Protein AF-A0A5C3KUF8-F1 (afdb_monomer_lite)

Secondary structure (DSSP, 8-state):
-EETTEE----TT--GGG---HHHHHHHHHHHHHHHHHHHHHHHHHHHHHHHHHHHTT-TTSHHHHHHHHHHTTSHHHHHHTTTS----------PPPP-

Organism: Coprinopsis marcescibilis (NCBI:txid230819)

Radius of gyration: 26.17 Å; chains: 1; bounding box: 56×36×67 Å

Structure (mmCIF, N/CA/C/O backbone):
data_AF-A0A5C3KUF8-F1
#
_entry.id   AF-A0A5C3KUF8-F1
#
loop_
_atom_site.group_PDB
_atom_site.id
_atom_site.type_symbol
_atom_site.label_atom_id
_atom_site.label_alt_id
_atom_site.label_comp_id
_atom_site.label_asym_id
_atom_site.label_entity_id
_atom_site.label_seq_id
_atom_site.pdbx_PDB_ins_code
_atom_site.Cartn_x
_atom_site.Cartn_y
_atom_site.Cartn_z
_atom_site.occupancy
_atom_site.B_iso_or_equiv
_atom_site.auth_seq_id
_atom_site.auth_comp_id
_atom_site.auth_asym_id
_atom_site.auth_atom_id
_atom_site.pdbx_PDB_model_num
ATOM 1 N N . MET A 1 1 ? 2.279 -27.130 -39.517 1.00 62.34 1 MET A N 1
ATOM 2 C CA . MET A 1 1 ? 1.356 -26.746 -38.419 1.00 62.34 1 MET A CA 1
ATOM 3 C C . MET A 1 1 ? 0.517 -25.567 -38.901 1.00 62.34 1 MET A C 1
ATOM 5 O O . MET A 1 1 ? 1.082 -24.693 -39.546 1.00 62.34 1 MET A O 1
ATOM 9 N N . TYR A 1 2 ? -0.800 -25.559 -38.671 1.00 51.25 2 TYR A N 1
ATOM 10 C CA . TYR A 1 2 ? -1.697 -24.480 -39.119 1.00 51.25 2 TYR A CA 1
ATOM 11 C C . TYR A 1 2 ? -2.036 -23.587 -37.920 1.00 51.25 2 TYR A C 1
ATOM 13 O O . TYR A 1 2 ? -2.699 -24.040 -36.990 1.00 51.25 2 TYR A O 1
ATOM 21 N N . LEU A 1 3 ? -1.529 -22.354 -37.906 1.00 65.06 3 LEU A N 1
ATOM 22 C CA . LEU A 1 3 ? -1.844 -21.343 -36.890 1.00 65.06 3 LEU A CA 1
ATOM 23 C C . LEU A 1 3 ? -2.402 -20.109 -37.598 1.00 65.06 3 LEU A C 1
ATOM 25 O O . LEU A 1 3 ? -1.886 -19.714 -38.639 1.00 65.06 3 LEU A O 1
ATOM 29 N N . SER A 1 4 ? -3.444 -19.497 -37.035 1.00 70.00 4 SER A N 1
ATOM 30 C CA . SER A 1 4 ? -3.977 -18.200 -37.486 1.00 70.00 4 SER A CA 1
ATOM 31 C C . SER A 1 4 ? -4.250 -18.094 -38.997 1.00 70.00 4 SER A C 1
ATOM 33 O O . SER A 1 4 ? -3.993 -17.060 -39.605 1.00 70.00 4 SER A O 1
ATOM 35 N N . GLY A 1 5 ? -4.752 -19.163 -39.622 1.00 74.69 5 GLY A N 1
ATOM 36 C CA . GLY A 1 5 ? -5.125 -19.151 -41.042 1.00 74.69 5 GLY A CA 1
ATOM 37 C C . GLY A 1 5 ? -3.964 -19.327 -42.031 1.00 74.69 5 GLY A C 1
ATOM 38 O O . GLY A 1 5 ? -4.192 -19.273 -43.238 1.00 74.69 5 GLY A O 1
ATOM 39 N N . VAL A 1 6 ? -2.736 -19.564 -41.554 1.00 66.94 6 VAL A N 1
ATOM 40 C CA . VAL A 1 6 ? -1.546 -19.721 -42.402 1.00 66.94 6 VAL A CA 1
ATOM 41 C C . VAL A 1 6 ? -0.878 -21.078 -42.165 1.00 66.94 6 VAL A C 1
ATOM 43 O O . VAL A 1 6 ? -0.720 -21.550 -41.034 1.00 66.94 6 VAL A O 1
ATOM 46 N N . SER A 1 7 ? -0.479 -21.720 -43.263 1.00 65.81 7 SER A N 1
ATOM 47 C CA . SER A 1 7 ? 0.237 -22.996 -43.266 1.00 65.81 7 SER A CA 1
ATOM 48 C C . SER A 1 7 ? 1.727 -22.767 -43.025 1.00 65.81 7 SER A C 1
ATOM 50 O O . SER A 1 7 ? 2.446 -22.346 -43.928 1.00 65.81 7 SER A O 1
ATOM 52 N N . TYR A 1 8 ? 2.206 -23.068 -41.818 1.00 60.34 8 TYR A N 1
ATOM 53 C CA . TYR A 1 8 ? 3.628 -22.986 -41.495 1.00 60.34 8 TYR A CA 1
ATOM 54 C C . TYR A 1 8 ? 4.310 -24.335 -41.754 1.00 60.34 8 TYR A C 1
ATOM 56 O O . TYR A 1 8 ? 4.009 -25.339 -41.089 1.00 60.34 8 TYR A O 1
ATOM 64 N N . TYR A 1 9 ? 5.240 -24.340 -42.710 1.00 67.19 9 TYR A N 1
ATOM 65 C CA . TYR A 1 9 ? 6.198 -25.419 -42.946 1.00 67.19 9 TYR A CA 1
ATOM 66 C C . TYR A 1 9 ? 7.527 -24.992 -42.328 1.00 67.19 9 TYR A C 1
ATOM 68 O O . TYR A 1 9 ? 8.243 -24.165 -42.885 1.00 67.19 9 TYR A O 1
ATOM 76 N N . VAL A 1 10 ? 7.812 -25.489 -41.127 1.00 60.12 10 VAL A N 1
ATOM 77 C CA . VAL A 1 10 ? 9.002 -25.118 -40.357 1.00 60.12 10 VAL A CA 1
ATOM 78 C C . VAL A 1 10 ? 9.715 -26.407 -39.963 1.00 60.12 10 VAL A C 1
ATOM 80 O O . VAL A 1 10 ? 9.061 -27.345 -39.507 1.00 60.12 10 VAL A O 1
ATOM 83 N N . LEU A 1 11 ? 11.033 -26.464 -40.171 1.00 63.31 11 LEU A N 1
ATOM 84 C CA . LEU A 1 11 ? 11.895 -27.516 -39.622 1.00 63.31 11 LEU A CA 1
ATOM 85 C C . LEU A 1 11 ? 11.824 -27.464 -38.084 1.00 63.31 11 LEU A C 1
ATOM 87 O O . LEU A 1 11 ? 11.639 -26.385 -37.514 1.00 63.31 11 LEU A O 1
ATOM 91 N N . ALA A 1 12 ? 11.917 -28.618 -37.415 1.00 60.34 12 ALA A N 1
ATOM 92 C CA . ALA A 1 12 ? 11.647 -28.773 -35.976 1.00 60.34 12 ALA A CA 1
ATOM 93 C C . ALA A 1 12 ? 12.490 -27.846 -35.070 1.00 60.34 12 ALA A C 1
ATOM 95 O O . ALA A 1 12 ? 12.117 -27.541 -33.942 1.00 60.34 12 ALA A O 1
ATOM 96 N N . ASP A 1 13 ? 13.603 -27.370 -35.599 1.00 60.69 13 ASP A N 1
ATOM 97 C CA . ASP A 1 13 ? 14.664 -26.604 -34.966 1.00 60.69 13 ASP A CA 1
ATOM 98 C C . ASP A 1 13 ? 14.543 -25.085 -35.215 1.00 60.69 13 ASP A C 1
ATOM 100 O O . ASP A 1 13 ? 15.364 -24.304 -34.738 1.00 60.69 13 ASP A O 1
ATOM 104 N N . HIS A 1 14 ? 13.477 -24.633 -35.890 1.00 59.53 14 HIS A N 1
ATOM 105 C CA . HIS A 1 14 ? 13.266 -23.225 -36.249 1.00 59.53 14 HIS A CA 1
ATOM 106 C C . HIS A 1 14 ? 11.957 -22.635 -35.683 1.00 59.53 14 HIS A C 1
ATOM 108 O O . HIS A 1 14 ? 11.319 -21.772 -36.288 1.00 59.53 14 HIS A O 1
ATOM 114 N N . PHE A 1 15 ? 11.535 -23.067 -34.489 1.00 57.09 15 PHE A N 1
ATOM 115 C CA . PHE A 1 15 ? 10.453 -22.400 -33.757 1.00 57.09 15 PHE A CA 1
ATOM 116 C C . PHE A 1 15 ? 10.971 -21.135 -33.056 1.00 57.09 15 PHE A C 1
ATOM 118 O O . PHE A 1 15 ? 11.353 -21.150 -31.890 1.00 57.09 15 PHE A O 1
ATOM 125 N N . ILE A 1 16 ? 10.890 -20.002 -33.758 1.00 58.44 16 ILE A N 1
ATOM 126 C CA . ILE A 1 16 ? 11.142 -18.631 -33.254 1.00 58.44 16 ILE A CA 1
ATOM 127 C C . ILE A 1 16 ? 10.207 -18.239 -32.079 1.00 58.44 16 ILE A C 1
ATOM 129 O O . ILE A 1 16 ? 10.386 -17.211 -31.434 1.00 58.44 16 ILE A O 1
ATOM 133 N N . ILE A 1 17 ? 9.219 -19.073 -31.753 1.00 57.41 17 ILE A N 1
ATOM 134 C CA . ILE A 1 17 ? 8.107 -18.767 -30.841 1.00 57.41 17 ILE A CA 1
ATOM 135 C C . ILE A 1 17 ? 8.563 -18.577 -29.378 1.00 57.41 17 ILE A C 1
ATOM 137 O O . ILE A 1 17 ? 7.873 -17.919 -28.609 1.00 57.41 17 ILE A O 1
ATOM 141 N N . HIS A 1 18 ? 9.747 -19.069 -28.997 1.00 60.03 18 HIS A N 1
ATOM 142 C CA . HIS A 1 18 ? 10.327 -18.836 -27.666 1.00 60.03 18 HIS A CA 1
ATOM 143 C C . HIS A 1 18 ? 11.650 -18.072 -27.728 1.00 60.03 18 HIS A C 1
ATOM 145 O O . HIS A 1 18 ? 12.588 -18.385 -26.994 1.00 60.03 18 HIS A O 1
ATOM 151 N N . GLN A 1 19 ? 11.742 -17.044 -28.576 1.00 58.88 19 GLN A N 1
ATOM 152 C CA . GLN A 1 19 ? 12.731 -16.003 -28.321 1.00 58.88 19 GLN A CA 1
ATOM 153 C C . GLN A 1 19 ? 12.392 -15.373 -26.968 1.00 58.88 19 GLN A C 1
ATOM 155 O O . GLN A 1 19 ? 11.451 -14.596 -26.828 1.00 58.88 19 GLN A O 1
ATOM 160 N N . THR A 1 20 ? 13.146 -15.746 -25.940 1.00 59.41 20 THR A N 1
ATOM 161 C CA . THR A 1 20 ? 13.211 -15.017 -24.683 1.00 59.41 20 THR A CA 1
ATOM 162 C C . THR A 1 20 ? 13.710 -13.618 -25.022 1.00 59.41 20 THR A C 1
ATOM 164 O O . THR A 1 20 ? 14.911 -13.379 -25.128 1.00 59.41 20 THR A O 1
ATOM 167 N N . HIS A 1 21 ? 12.791 -12.686 -25.284 1.00 60.47 21 HIS A N 1
ATOM 168 C CA . HIS A 1 21 ? 13.138 -11.298 -25.545 1.00 60.47 21 HIS A CA 1
ATOM 169 C C . HIS A 1 21 ? 13.842 -10.754 -24.295 1.00 60.47 21 HIS A C 1
ATOM 171 O O . HIS A 1 21 ? 13.206 -10.309 -23.343 1.00 60.47 21 HIS A O 1
ATOM 177 N N . LEU A 1 22 ? 15.180 -10.796 -24.281 1.00 59.28 22 LEU A N 1
ATOM 178 C CA . LEU A 1 22 ? 16.018 -10.268 -23.196 1.00 59.28 22 LEU A CA 1
ATOM 179 C C . LEU A 1 22 ? 15.636 -8.822 -22.842 1.00 59.28 22 LEU A C 1
ATOM 181 O O . LEU A 1 22 ? 15.704 -8.417 -21.679 1.00 59.28 22 LEU A O 1
ATOM 185 N N . TYR A 1 23 ? 15.179 -8.069 -23.846 1.00 56.47 23 TYR A N 1
ATOM 186 C CA . TYR A 1 23 ? 14.675 -6.710 -23.700 1.00 56.47 23 TYR A CA 1
ATOM 187 C C . TYR A 1 23 ? 13.416 -6.631 -22.817 1.00 56.47 23 TYR A C 1
ATOM 189 O O . TYR A 1 23 ? 13.354 -5.785 -21.924 1.00 56.47 23 TYR A O 1
ATOM 197 N N 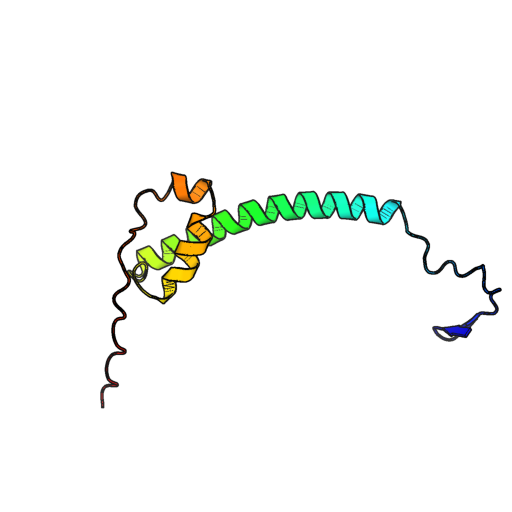. GLU A 1 24 ? 12.458 -7.546 -22.976 1.00 65.56 24 GLU A N 1
ATOM 198 C CA . GLU A 1 24 ? 11.204 -7.549 -22.212 1.00 65.56 24 GLU A CA 1
ATOM 199 C C . GLU A 1 24 ? 11.440 -7.919 -20.739 1.00 65.56 24 GLU A C 1
ATOM 201 O O . GLU A 1 24 ? 10.905 -7.284 -19.828 1.00 65.56 24 GLU A O 1
ATOM 206 N N . GLU A 1 25 ? 12.333 -8.872 -20.464 1.00 73.38 25 GLU A N 1
ATOM 207 C CA . GLU A 1 25 ? 12.587 -9.324 -19.092 1.00 73.38 25 GLU A CA 1
ATOM 208 C C . GLU A 1 25 ? 13.275 -8.238 -18.231 1.00 73.38 25 GLU A C 1
ATOM 210 O O . GLU A 1 25 ? 13.012 -8.117 -17.029 1.00 73.38 25 GLU A O 1
ATOM 215 N N . SER A 1 26 ? 14.114 -7.390 -18.838 1.00 77.81 26 SER A N 1
ATOM 216 C CA . SER A 1 26 ? 14.737 -6.238 -18.163 1.00 77.81 26 SER A CA 1
ATOM 217 C C . SER A 1 26 ? 13.732 -5.124 -17.822 1.00 77.81 26 SER A C 1
ATOM 219 O O . SER A 1 26 ? 13.762 -4.576 -16.710 1.00 77.81 26 SER A O 1
ATOM 221 N N . ALA A 1 27 ? 12.782 -4.851 -18.722 1.00 81.81 27 ALA A N 1
ATOM 222 C CA . ALA A 1 27 ? 11.678 -3.928 -18.479 1.00 81.81 27 ALA A CA 1
ATOM 223 C C . ALA A 1 27 ? 10.770 -4.448 -17.350 1.00 81.81 27 ALA A C 1
ATOM 225 O O . ALA A 1 27 ? 10.476 -3.711 -16.408 1.00 81.81 27 ALA A O 1
ATOM 226 N N . ARG A 1 28 ? 10.445 -5.748 -17.347 1.00 84.19 28 ARG A N 1
ATOM 227 C CA . ARG A 1 28 ? 9.642 -6.395 -16.289 1.00 84.19 28 ARG A CA 1
ATOM 228 C C . ARG A 1 28 ? 10.305 -6.338 -14.914 1.00 84.19 28 ARG A C 1
ATOM 230 O O . ARG A 1 28 ? 9.626 -6.163 -13.902 1.00 84.19 28 ARG A O 1
ATOM 237 N N . ARG A 1 29 ? 11.635 -6.472 -14.828 1.00 87.62 29 ARG A N 1
ATOM 238 C CA . ARG A 1 29 ? 12.372 -6.299 -13.556 1.00 87.62 29 ARG A CA 1
ATOM 239 C C . ARG A 1 29 ? 12.213 -4.885 -13.008 1.00 87.62 29 ARG A C 1
ATOM 241 O O . ARG A 1 29 ? 11.967 -4.709 -11.812 1.00 87.62 29 ARG A O 1
ATOM 248 N N . THR A 1 30 ? 12.340 -3.901 -13.889 1.00 89.25 30 THR A N 1
ATOM 249 C CA . THR A 1 30 ? 12.206 -2.482 -13.564 1.00 89.25 30 THR A CA 1
ATOM 250 C C . THR A 1 30 ? 10.781 -2.164 -13.112 1.00 89.25 30 THR A C 1
ATOM 252 O O . THR A 1 30 ? 10.588 -1.620 -12.025 1.00 89.25 30 THR A O 1
ATOM 255 N N . GLU A 1 31 ? 9.781 -2.625 -13.858 1.00 90.94 31 GLU A N 1
ATOM 256 C CA . GLU A 1 31 ? 8.362 -2.505 -13.518 1.00 90.94 31 GLU A CA 1
ATOM 257 C C . GLU A 1 31 ? 8.048 -3.115 -12.140 1.00 90.94 31 GLU A C 1
ATOM 259 O O . GLU A 1 31 ? 7.513 -2.439 -11.262 1.00 90.94 31 GLU A O 1
ATOM 264 N N . ARG A 1 32 ? 8.486 -4.357 -11.874 1.00 93.94 32 ARG A N 1
ATOM 265 C CA . ARG A 1 32 ? 8.303 -5.013 -10.565 1.00 93.94 32 ARG A CA 1
ATOM 266 C C . ARG A 1 32 ? 8.924 -4.207 -9.425 1.00 93.94 32 ARG A C 1
ATOM 268 O O . ARG A 1 32 ? 8.366 -4.184 -8.327 1.00 93.94 32 ARG A O 1
ATOM 275 N N . LYS A 1 33 ? 10.073 -3.561 -9.648 1.00 93.62 33 LYS A N 1
ATOM 276 C CA . LYS A 1 33 ? 10.721 -2.704 -8.644 1.00 93.62 33 LYS A CA 1
ATOM 277 C C . LYS A 1 33 ? 9.858 -1.480 -8.329 1.00 93.62 33 LYS A C 1
ATOM 279 O O . LYS A 1 33 ? 9.655 -1.181 -7.151 1.00 93.62 33 LYS A O 1
ATOM 284 N N . TYR A 1 34 ? 9.321 -0.812 -9.349 1.00 94.19 34 TYR A N 1
ATOM 285 C CA . TYR A 1 34 ? 8.417 0.324 -9.162 1.00 94.19 34 TYR A CA 1
ATOM 286 C C . TYR A 1 34 ? 7.106 -0.095 -8.489 1.00 94.19 34 TYR A C 1
ATOM 288 O O . TYR A 1 34 ? 6.723 0.510 -7.487 1.00 94.19 34 TYR A O 1
ATOM 296 N N . ASN A 1 35 ? 6.494 -1.196 -8.931 1.00 94.88 35 ASN A N 1
ATOM 297 C CA . ASN A 1 35 ? 5.256 -1.724 -8.354 1.00 94.88 35 ASN A CA 1
ATOM 298 C C . ASN A 1 35 ? 5.416 -2.059 -6.867 1.00 94.88 35 ASN A C 1
ATOM 300 O O . ASN A 1 35 ? 4.547 -1.723 -6.067 1.00 94.88 35 ASN A O 1
ATOM 304 N N . ARG A 1 36 ? 6.555 -2.635 -6.450 1.00 94.94 36 ARG A N 1
ATOM 305 C CA . ARG A 1 36 ? 6.843 -2.873 -5.022 1.00 94.94 36 ARG A CA 1
ATOM 306 C C . ARG A 1 36 ? 6.856 -1.580 -4.207 1.00 94.94 36 ARG A C 1
ATOM 308 O O . ARG A 1 36 ? 6.348 -1.572 -3.087 1.00 94.94 36 ARG A O 1
ATOM 315 N N . LYS A 1 37 ? 7.431 -0.501 -4.750 1.00 93.88 37 LYS A N 1
ATOM 316 C CA . LYS A 1 37 ? 7.494 0.802 -4.071 1.00 93.88 37 LYS A CA 1
ATOM 317 C C . LYS A 1 37 ? 6.107 1.434 -3.959 1.00 93.88 37 LYS A C 1
ATOM 319 O O . LYS A 1 37 ? 5.727 1.857 -2.872 1.00 93.88 37 LYS A O 1
ATOM 324 N N . ILE A 1 38 ? 5.347 1.448 -5.054 1.00 96.00 38 ILE A N 1
ATOM 325 C CA . ILE A 1 38 ? 3.981 1.990 -5.087 1.00 96.00 38 ILE A CA 1
ATOM 326 C C . ILE A 1 38 ? 3.084 1.210 -4.122 1.00 96.00 38 ILE A C 1
ATOM 328 O O . ILE A 1 38 ? 2.395 1.802 -3.295 1.00 96.00 38 ILE A O 1
ATOM 332 N N . TYR A 1 39 ? 3.164 -0.121 -4.151 1.00 94.00 39 TYR A N 1
ATOM 333 C CA . TYR A 1 39 ? 2.383 -0.983 -3.271 1.00 94.00 39 TYR A CA 1
ATOM 334 C C . TYR A 1 39 ? 2.726 -0.791 -1.787 1.00 94.00 39 TYR A C 1
ATOM 336 O O . TYR A 1 39 ? 1.856 -0.920 -0.927 1.00 94.00 39 TYR A O 1
ATOM 344 N N . ALA A 1 40 ? 3.979 -0.465 -1.453 1.00 92.38 40 ALA A N 1
ATOM 345 C CA . ALA A 1 40 ? 4.348 -0.129 -0.081 1.00 92.38 40 ALA A CA 1
ATOM 346 C C . ALA A 1 40 ? 3.623 1.137 0.407 1.00 92.38 40 ALA A C 1
ATOM 348 O O . ALA A 1 40 ? 2.986 1.082 1.456 1.00 92.38 40 ALA A O 1
ATOM 349 N N . GLY A 1 41 ? 3.645 2.220 -0.379 1.00 92.81 41 GLY A N 1
ATOM 350 C CA . GLY A 1 41 ? 2.950 3.466 -0.033 1.00 92.81 41 GLY A CA 1
ATOM 351 C C . GLY A 1 41 ? 1.429 3.306 0.013 1.00 92.81 41 GLY A C 1
ATOM 352 O O . GLY A 1 41 ? 0.788 3.734 0.969 1.00 92.81 41 GLY A O 1
ATOM 353 N N . PHE A 1 42 ? 0.857 2.598 -0.964 1.00 95.00 42 PHE A N 1
ATOM 354 C CA . PHE A 1 42 ? -0.575 2.301 -0.994 1.00 95.00 42 PHE A CA 1
ATOM 355 C C . PHE A 1 42 ? -1.042 1.558 0.265 1.00 95.00 42 PHE A C 1
ATOM 357 O O . PHE A 1 42 ? -2.066 1.909 0.850 1.00 95.00 42 PHE A O 1
ATOM 364 N N . ARG A 1 43 ? -0.285 0.548 0.720 1.00 94.12 43 ARG A N 1
ATOM 365 C CA . ARG A 1 43 ? -0.628 -0.193 1.943 1.00 94.12 43 ARG A CA 1
ATOM 366 C C . ARG A 1 43 ? -0.641 0.700 3.181 1.00 94.12 43 ARG A C 1
ATOM 368 O O . ARG A 1 43 ? -1.515 0.532 4.027 1.00 94.12 43 ARG A O 1
ATOM 375 N N . GLU A 1 44 ? 0.302 1.632 3.291 1.00 93.12 44 GLU A N 1
ATOM 376 C CA . GLU A 1 44 ? 0.353 2.575 4.412 1.00 93.12 44 GLU A CA 1
ATOM 377 C C . GLU A 1 44 ? -0.861 3.512 4.407 1.00 93.12 44 GLU A C 1
ATOM 379 O O . GLU A 1 44 ? -1.563 3.606 5.415 1.00 93.12 44 GLU A O 1
ATOM 384 N N . GLU A 1 45 ? -1.167 4.134 3.267 1.00 94.44 45 GLU A N 1
ATOM 385 C CA . GLU A 1 45 ? -2.324 5.024 3.116 1.00 94.44 45 GLU A CA 1
ATOM 386 C C . GLU A 1 45 ? -3.646 4.297 3.401 1.00 94.44 45 GLU A C 1
ATOM 388 O O . GLU A 1 45 ? -4.478 4.783 4.174 1.00 94.44 45 GLU A O 1
ATOM 393 N N . ALA A 1 46 ? -3.831 3.110 2.814 1.00 95.00 46 ALA A N 1
ATOM 394 C CA . ALA A 1 46 ? -5.025 2.298 3.011 1.00 95.00 46 ALA A CA 1
ATOM 395 C C . ALA A 1 46 ? -5.222 1.968 4.493 1.00 95.00 46 ALA A C 1
ATOM 397 O O . ALA A 1 46 ? -6.313 2.142 5.038 1.00 95.00 46 ALA A O 1
ATOM 398 N N . CYS A 1 47 ? -4.156 1.555 5.171 1.00 94.38 47 CYS A N 1
ATOM 399 C CA . CYS A 1 47 ? -4.210 1.275 6.592 1.00 94.38 47 CYS A CA 1
ATOM 400 C C . CYS A 1 47 ? -4.589 2.498 7.435 1.00 94.38 47 CYS A C 1
ATOM 402 O O . CYS A 1 47 ? -5.450 2.380 8.307 1.00 94.38 47 CYS A O 1
ATOM 404 N N . PHE A 1 48 ? -4.006 3.673 7.175 1.00 93.25 48 PHE A N 1
ATOM 405 C CA . PHE A 1 48 ? -4.396 4.895 7.884 1.00 93.25 48 PHE A CA 1
ATOM 406 C C . PHE A 1 48 ? -5.866 5.248 7.649 1.00 93.25 48 PHE A C 1
ATOM 408 O O . PHE A 1 48 ? -6.569 5.576 8.605 1.00 93.25 48 PHE A O 1
ATOM 415 N N . ARG A 1 49 ? -6.357 5.121 6.411 1.00 94.06 49 ARG A N 1
ATOM 416 C CA . ARG A 1 49 ? -7.772 5.345 6.080 1.00 94.06 49 ARG A CA 1
ATOM 417 C C . ARG A 1 49 ? -8.702 4.419 6.860 1.00 94.06 49 ARG A C 1
ATOM 419 O O . ARG A 1 49 ? -9.645 4.899 7.487 1.00 94.06 49 ARG A O 1
ATOM 426 N N . TYR A 1 50 ? -8.431 3.114 6.861 1.00 93.44 50 TYR A N 1
ATOM 427 C CA . TYR A 1 50 ? -9.273 2.144 7.563 1.00 93.44 50 TYR A CA 1
ATOM 428 C C . TYR A 1 50 ? -9.222 2.321 9.078 1.00 93.44 50 TYR A C 1
ATOM 430 O O . TYR A 1 50 ? -10.269 2.354 9.718 1.00 93.44 50 TYR A O 1
ATOM 438 N N . LEU A 1 51 ? -8.032 2.475 9.664 1.00 91.75 51 LEU A N 1
ATOM 439 C CA . LEU A 1 51 ? -7.897 2.664 11.110 1.00 91.75 51 LEU A CA 1
ATOM 440 C C . LEU A 1 51 ? -8.579 3.954 11.577 1.00 91.75 51 LEU A C 1
ATOM 442 O O . LEU A 1 51 ? -9.240 3.943 12.615 1.00 91.75 51 LEU A O 1
ATOM 446 N N . ARG A 1 52 ? -8.481 5.036 10.795 1.00 92.38 52 ARG A N 1
ATOM 447 C CA . ARG A 1 52 ? -9.213 6.279 11.053 1.00 92.38 52 ARG A CA 1
ATOM 448 C C . ARG A 1 52 ? -10.721 6.057 10.989 1.00 92.38 52 ARG A C 1
ATOM 450 O O . ARG A 1 52 ? -11.405 6.369 11.951 1.00 92.38 52 ARG A O 1
ATOM 457 N N . SER A 1 53 ? -11.223 5.434 9.924 1.00 93.44 53 SER A N 1
ATOM 458 C CA . SER A 1 53 ? -12.654 5.137 9.794 1.00 93.44 53 SER A CA 1
ATOM 459 C C . SER A 1 53 ? -13.184 4.273 10.947 1.00 93.44 53 SER A C 1
ATOM 461 O O . SER A 1 53 ? -14.248 4.554 11.491 1.00 93.44 53 SER A O 1
ATOM 463 N N . TYR A 1 54 ? -12.438 3.250 11.376 1.00 93.00 54 TYR A N 1
ATOM 464 C CA . TYR A 1 54 ? -12.832 2.413 12.513 1.00 93.00 54 TYR A CA 1
ATOM 465 C C . TYR A 1 54 ? -12.805 3.160 13.845 1.00 93.00 54 TYR A C 1
ATOM 467 O O . TYR A 1 54 ? -13.648 2.894 14.703 1.00 93.00 54 TYR A O 1
ATOM 475 N N . ARG A 1 55 ? -11.858 4.086 14.026 1.00 90.69 55 ARG A N 1
ATOM 476 C CA . ARG A 1 55 ? -11.814 4.970 15.193 1.00 90.69 55 ARG A CA 1
ATOM 477 C C . ARG A 1 55 ? -13.017 5.911 15.206 1.00 90.69 55 ARG A C 1
ATOM 479 O O . ARG A 1 55 ? -13.701 5.971 16.220 1.00 90.69 55 ARG A O 1
ATOM 486 N N . ASP A 1 56 ? -13.274 6.592 14.094 1.00 93.12 56 ASP A N 1
ATOM 487 C CA . ASP A 1 56 ? -14.340 7.592 13.968 1.00 93.12 56 ASP A CA 1
ATOM 488 C C . ASP A 1 56 ? -15.725 6.949 14.161 1.00 93.12 56 ASP A C 1
ATOM 490 O O . ASP A 1 56 ? -16.593 7.511 14.819 1.00 93.12 56 ASP A O 1
ATOM 494 N N . ASN A 1 57 ? -15.898 5.713 13.682 1.00 92.06 57 ASN A N 1
ATOM 495 C CA . ASN A 1 57 ? -17.121 4.928 13.861 1.00 92.06 57 ASN A CA 1
ATOM 496 C C . ASN A 1 57 ? -17.192 4.165 15.200 1.00 92.06 57 ASN A C 1
ATOM 498 O O . ASN A 1 57 ? -18.119 3.382 15.398 1.00 92.06 57 ASN A O 1
ATOM 502 N N . GLY A 1 58 ? -16.191 4.277 16.082 1.00 89.62 58 GLY A N 1
ATOM 503 C CA . GLY A 1 58 ? -16.142 3.545 17.357 1.00 89.62 58 GLY A CA 1
ATOM 504 C C . GLY A 1 58 ? -16.057 2.013 17.234 1.00 89.62 58 GLY A C 1
ATOM 505 O O . GLY A 1 58 ? -16.243 1.295 18.211 1.00 89.62 58 GLY A O 1
ATOM 506 N N . THR A 1 59 ? -15.758 1.481 16.046 1.00 91.25 59 THR A N 1
ATOM 507 C CA . THR A 1 59 ? -15.744 0.034 15.750 1.00 91.25 59 THR A CA 1
ATOM 508 C C . THR A 1 59 ? -14.348 -0.588 15.812 1.00 91.25 59 THR A C 1
ATOM 510 O O . THR A 1 59 ? -14.179 -1.772 15.517 1.00 91.25 59 THR A O 1
ATOM 513 N N . LEU A 1 60 ? -13.340 0.175 16.241 1.00 87.00 60 LEU A N 1
ATOM 514 C CA . LEU A 1 60 ? -11.939 -0.254 16.297 1.00 87.00 60 LEU A CA 1
ATOM 515 C C . LEU A 1 60 ? -11.703 -1.497 17.174 1.00 87.00 60 LEU A C 1
ATOM 517 O O . LEU A 1 60 ? -10.860 -2.321 16.842 1.00 87.00 60 LEU A O 1
ATOM 521 N N . ASN A 1 61 ? -12.477 -1.678 18.246 1.00 87.00 61 ASN A N 1
ATOM 522 C CA . ASN A 1 61 ? -12.341 -2.829 19.150 1.00 87.00 61 ASN A CA 1
ATOM 523 C C . ASN A 1 61 ? -13.206 -4.037 18.744 1.00 87.00 61 ASN A C 1
ATOM 525 O O . ASN A 1 61 ? -13.240 -5.047 19.448 1.00 87.00 61 ASN A O 1
ATOM 529 N N . THR A 1 62 ? -13.922 -3.951 17.621 1.00 88.25 62 THR A N 1
ATOM 530 C CA . THR A 1 62 ? -14.814 -5.020 17.153 1.00 88.25 62 THR A CA 1
ATOM 531 C C . 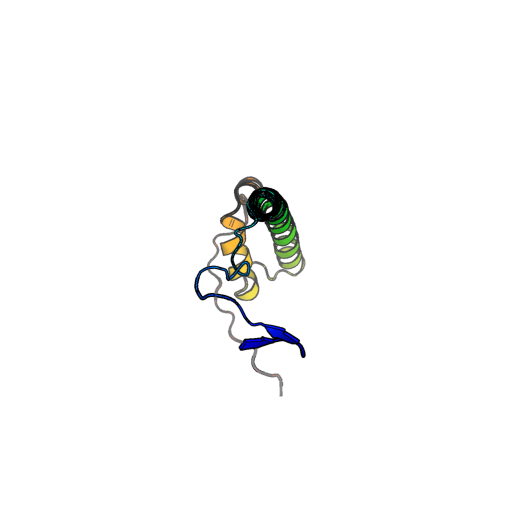THR A 1 62 ? -14.065 -6.062 16.322 1.00 88.25 62 THR A C 1
ATOM 533 O O . THR A 1 62 ? -12.973 -5.823 15.802 1.00 88.25 62 THR A O 1
ATOM 536 N N . THR A 1 63 ? -14.690 -7.223 16.116 1.00 90.44 63 THR A N 1
ATOM 537 C CA . THR A 1 63 ? -14.175 -8.273 15.220 1.00 90.44 63 THR A CA 1
ATOM 538 C C . THR A 1 63 ? -13.943 -7.775 13.791 1.00 90.44 63 THR A C 1
ATOM 540 O O . THR A 1 63 ? -13.033 -8.263 13.122 1.00 90.44 63 THR A O 1
ATOM 543 N N . ARG A 1 64 ? -14.698 -6.761 13.342 1.00 88.44 64 ARG A N 1
ATOM 544 C CA . ARG A 1 64 ? -14.576 -6.151 12.009 1.00 88.44 64 ARG A CA 1
ATOM 545 C C . ARG A 1 64 ? -13.219 -5.476 11.789 1.00 88.44 64 ARG A C 1
ATOM 547 O O . ARG A 1 64 ? -12.644 -5.603 10.712 1.00 88.44 64 ARG A O 1
ATOM 554 N N . ALA A 1 65 ? -12.687 -4.798 12.803 1.00 90.44 65 ALA A N 1
ATOM 555 C CA . ALA A 1 65 ? -11.419 -4.076 12.704 1.00 90.44 65 ALA A CA 1
ATOM 556 C C . ALA A 1 65 ? -10.185 -4.968 12.940 1.00 90.44 65 ALA A C 1
ATOM 558 O O . ALA A 1 65 ? -9.065 -4.559 12.633 1.00 90.44 65 ALA A O 1
ATOM 559 N N . ARG A 1 66 ? -10.366 -6.203 13.435 1.00 90.12 66 ARG A N 1
ATOM 560 C CA . ARG A 1 66 ? -9.268 -7.098 13.840 1.00 90.12 66 ARG A CA 1
ATOM 561 C C . ARG A 1 66 ? -8.267 -7.369 12.717 1.00 90.12 66 ARG A C 1
ATOM 563 O O . ARG A 1 66 ? -7.072 -7.232 12.951 1.00 90.12 66 ARG A O 1
ATOM 570 N N . ASN A 1 67 ? -8.746 -7.700 11.515 1.00 92.25 67 ASN A N 1
ATOM 571 C CA . ASN A 1 67 ? -7.882 -7.962 10.356 1.00 92.25 6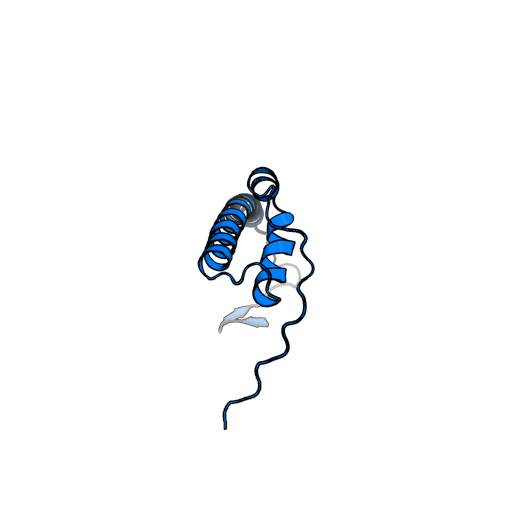7 ASN A CA 1
ATOM 572 C C . ASN A 1 67 ? -7.053 -6.716 9.991 1.00 92.25 67 ASN A C 1
ATOM 574 O O . ASN A 1 67 ? -5.828 -6.778 9.898 1.00 92.25 67 ASN A O 1
ATOM 578 N N . ALA A 1 68 ? -7.708 -5.555 9.895 1.00 91.44 68 ALA A N 1
ATOM 579 C CA . ALA A 1 68 ? -7.023 -4.299 9.608 1.00 91.44 68 ALA A CA 1
ATOM 580 C C . ALA A 1 68 ? -5.952 -3.989 10.664 1.00 91.44 68 ALA A C 1
ATOM 582 O O . ALA A 1 68 ? -4.820 -3.682 10.314 1.00 91.44 68 ALA A O 1
ATOM 583 N N . ILE A 1 69 ? -6.251 -4.151 11.955 1.00 90.94 69 ILE A N 1
ATOM 584 C CA . ILE A 1 69 ? -5.267 -3.932 13.024 1.00 90.94 69 ILE A CA 1
ATOM 585 C C . ILE A 1 69 ? -4.082 -4.898 12.892 1.00 90.94 69 ILE A C 1
ATOM 587 O O . ILE A 1 69 ? -2.933 -4.463 12.976 1.00 90.94 69 ILE A O 1
ATOM 591 N N . THR A 1 70 ? -4.326 -6.193 12.667 1.00 91.88 70 THR A N 1
ATOM 592 C CA . THR A 1 70 ? -3.252 -7.194 12.568 1.00 91.88 70 THR A CA 1
ATOM 593 C C . THR A 1 70 ? -2.361 -6.987 11.352 1.00 91.88 70 THR A C 1
ATOM 595 O O . THR A 1 70 ? -1.143 -7.115 11.468 1.00 91.88 70 THR A O 1
ATOM 598 N N . GLU A 1 71 ? -2.933 -6.634 10.201 1.00 91.88 71 GLU A N 1
ATOM 599 C CA . GLU A 1 71 ? -2.161 -6.398 8.980 1.00 91.88 71 GLU A CA 1
ATOM 600 C C . GLU A 1 71 ? -1.420 -5.063 9.033 1.00 91.88 71 GLU A C 1
ATOM 602 O O . GLU A 1 71 ? -0.222 -4.999 8.749 1.00 91.88 71 GLU A O 1
ATOM 607 N N . CYS A 1 72 ? -2.083 -4.001 9.488 1.00 92.50 72 CYS A N 1
ATOM 608 C CA . CYS A 1 72 ? -1.488 -2.673 9.552 1.00 92.50 72 CYS A CA 1
ATOM 609 C C . CYS A 1 72 ? -0.371 -2.578 10.599 1.00 92.50 72 CYS A C 1
ATOM 611 O O . CYS A 1 72 ? 0.618 -1.882 10.373 1.00 92.50 72 CYS A O 1
ATOM 613 N N . ARG A 1 73 ? -0.437 -3.345 11.698 1.00 90.31 73 ARG A N 1
ATOM 614 C CA . ARG A 1 73 ? 0.660 -3.442 12.683 1.00 90.31 73 ARG A CA 1
ATOM 615 C C . ARG A 1 73 ? 1.965 -3.997 12.100 1.00 90.31 73 ARG A C 1
ATOM 617 O O . ARG A 1 73 ? 3.019 -3.765 12.685 1.00 90.31 73 ARG A O 1
ATOM 624 N N . LYS A 1 74 ? 1.940 -4.704 10.966 1.00 90.62 74 LYS A N 1
ATOM 625 C CA . LYS A 1 74 ? 3.164 -5.209 10.315 1.00 90.62 74 LYS A CA 1
ATOM 626 C C . LYS A 1 74 ? 3.971 -4.088 9.649 1.00 90.62 74 LYS A C 1
ATOM 628 O O . LYS A 1 74 ? 5.168 -4.249 9.417 1.00 90.62 74 LYS A O 1
ATOM 633 N N . LEU A 1 75 ? 3.344 -2.947 9.351 1.00 89.88 75 LEU A N 1
ATOM 634 C CA . LEU A 1 75 ? 3.987 -1.818 8.680 1.00 89.88 75 LEU A CA 1
ATOM 635 C C . LEU A 1 75 ? 4.739 -0.942 9.692 1.00 89.88 75 LEU A C 1
ATOM 637 O O . LEU A 1 75 ? 4.183 -0.495 10.696 1.00 89.88 75 LEU A O 1
ATOM 641 N N . LYS A 1 76 ? 6.024 -0.662 9.424 1.00 86.69 76 LYS A N 1
ATOM 642 C CA . LYS A 1 76 ? 6.891 0.109 10.335 1.00 86.69 76 LYS A CA 1
ATOM 643 C C . LYS A 1 76 ? 6.321 1.498 10.637 1.00 86.69 76 LYS A C 1
ATOM 645 O O . LYS A 1 76 ? 6.285 1.864 11.809 1.00 86.69 76 LYS A O 1
ATOM 650 N N . ALA A 1 77 ? 5.859 2.221 9.615 1.00 83.00 77 ALA A N 1
ATOM 651 C CA . ALA A 1 77 ? 5.282 3.559 9.753 1.00 83.00 77 ALA A CA 1
ATOM 652 C C . ALA A 1 77 ? 4.099 3.586 10.736 1.00 83.00 77 ALA A C 1
ATOM 654 O O . ALA A 1 77 ? 3.987 4.481 11.570 1.00 83.00 77 ALA A O 1
ATOM 655 N N . ILE A 1 78 ? 3.266 2.545 10.706 1.00 84.75 78 ILE A N 1
ATOM 656 C CA . ILE A 1 78 ? 2.070 2.440 11.546 1.00 84.75 78 ILE A CA 1
ATOM 657 C C . ILE A 1 78 ? 2.421 2.063 12.977 1.00 84.75 78 ILE A C 1
ATOM 659 O O . ILE A 1 78 ? 1.800 2.577 13.896 1.00 84.75 78 ILE A O 1
ATOM 663 N N . ARG A 1 79 ? 3.429 1.216 13.205 1.00 81.56 79 ARG A N 1
ATOM 664 C CA . ARG A 1 79 ? 3.885 0.923 14.576 1.00 81.56 79 ARG A CA 1
ATOM 665 C C . ARG A 1 79 ? 4.415 2.166 15.283 1.00 81.56 79 ARG A C 1
ATOM 667 O O . ARG A 1 79 ? 4.172 2.323 16.471 1.00 81.56 79 ARG A O 1
ATOM 674 N N . VAL A 1 80 ? 5.124 3.031 14.554 1.00 79.25 80 VAL A N 1
ATOM 675 C CA . VAL A 1 80 ? 5.655 4.290 15.098 1.00 79.25 80 VAL A CA 1
ATOM 676 C C . VAL A 1 80 ? 4.520 5.276 15.381 1.00 79.25 80 VAL A C 1
ATOM 678 O O . VAL A 1 80 ? 4.477 5.860 16.455 1.00 79.25 80 VAL A O 1
ATOM 681 N N . ALA A 1 81 ? 3.569 5.425 14.455 1.00 73.19 81 ALA A N 1
ATOM 682 C CA . ALA A 1 81 ? 2.437 6.340 14.620 1.00 73.19 81 ALA A CA 1
ATOM 683 C C . ALA A 1 81 ? 1.351 5.823 15.590 1.00 73.19 81 ALA A C 1
ATOM 685 O O . ALA A 1 81 ? 0.600 6.600 16.171 1.00 73.19 81 ALA A O 1
ATOM 686 N N . GLY A 1 82 ? 1.235 4.505 15.737 1.00 61.84 82 GLY A N 1
ATOM 687 C CA . GLY A 1 82 ? 0.102 3.810 16.342 1.00 61.84 82 GLY A CA 1
ATOM 688 C C . GLY A 1 82 ? 0.377 3.241 17.726 1.00 61.84 82 GLY A C 1
ATOM 689 O O . GLY A 1 82 ? -0.228 2.226 18.071 1.00 61.84 82 GLY A O 1
ATOM 690 N N . GLY A 1 83 ? 1.238 3.882 18.526 1.00 55.94 83 GLY A N 1
ATOM 691 C CA . GLY A 1 83 ? 1.592 3.473 19.896 1.00 55.94 83 GLY A CA 1
ATOM 692 C C . GLY A 1 83 ? 0.420 3.296 20.881 1.00 55.94 83 GLY A C 1
ATOM 693 O O . GLY A 1 83 ? 0.650 3.012 22.050 1.00 55.94 83 GLY A O 1
ATOM 694 N N . GLN A 1 84 ? -0.831 3.443 20.435 1.00 52.84 84 GLN A N 1
ATOM 695 C CA . GLN A 1 84 ? -2.044 3.337 21.245 1.00 52.84 84 GLN A CA 1
ATOM 696 C C . GLN A 1 84 ? -3.192 2.554 20.581 1.00 52.84 84 GLN A C 1
ATOM 698 O O . GLN A 1 84 ? -4.316 2.594 21.078 1.00 52.84 84 GLN A O 1
ATOM 703 N N . VAL A 1 85 ? -2.973 1.818 19.480 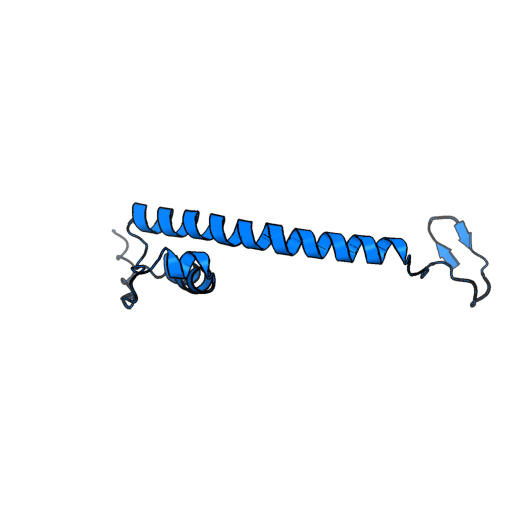1.00 56.28 85 VAL A N 1
ATOM 704 C CA . VAL A 1 85 ? -4.037 0.942 18.947 1.00 56.28 85 VAL A CA 1
ATOM 705 C C . VAL A 1 85 ? -4.137 -0.275 19.863 1.00 56.28 85 VAL A C 1
ATOM 707 O O . VAL A 1 85 ? -3.378 -1.232 19.714 1.00 56.28 85 VAL A O 1
ATOM 710 N N . GLY A 1 86 ? -5.019 -0.169 20.858 1.00 50.72 86 GLY A N 1
ATOM 711 C CA . GLY A 1 86 ? -5.152 -1.036 22.022 1.00 50.72 86 GLY A CA 1
ATOM 712 C C . GLY A 1 86 ? -5.081 -2.528 21.719 1.00 50.72 86 GLY A C 1
ATOM 713 O O . GLY A 1 86 ? -5.653 -3.044 20.763 1.00 50.72 86 GLY A O 1
ATOM 714 N N . ASN A 1 87 ? -4.359 -3.240 22.577 1.00 51.75 87 ASN A N 1
ATOM 715 C CA . ASN A 1 87 ? -4.295 -4.697 22.605 1.00 51.75 87 ASN A CA 1
ATOM 716 C C . ASN A 1 87 ? -5.483 -5.293 23.384 1.00 51.75 87 ASN A C 1
ATOM 718 O O . ASN A 1 87 ? -5.338 -6.309 24.058 1.00 51.75 87 ASN A O 1
ATOM 722 N N . GLN A 1 88 ? -6.637 -4.620 23.358 1.00 56.41 88 GLN A N 1
ATOM 723 C CA . GLN A 1 88 ? -7.781 -4.996 24.173 1.00 56.41 88 GLN A CA 1
ATOM 724 C C . GLN A 1 88 ? -8.478 -6.195 23.515 1.00 56.41 88 GLN A C 1
ATOM 726 O O . GLN A 1 88 ? -8.816 -6.120 22.32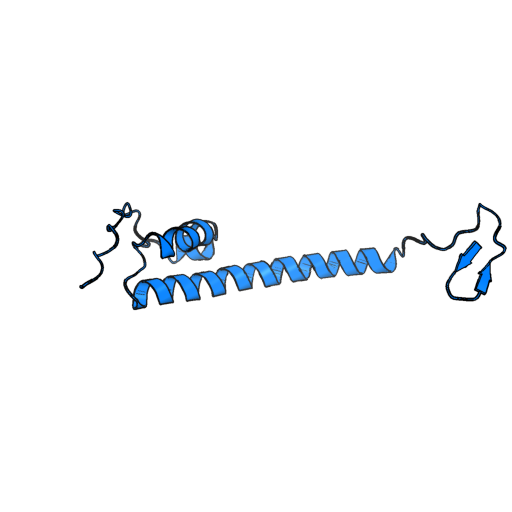9 1.00 56.41 88 GLN A O 1
ATOM 731 N N . PRO A 1 89 ? -8.644 -7.324 24.226 1.00 54.00 89 PRO A N 1
ATOM 732 C CA . PRO A 1 89 ? -9.302 -8.490 23.665 1.00 54.00 89 PRO A CA 1
ATOM 733 C C . PRO A 1 89 ? -10.732 -8.109 23.280 1.00 54.00 89 PRO A C 1
ATOM 735 O O . PRO A 1 89 ? -11.508 -7.629 24.103 1.00 54.00 89 PRO A O 1
ATOM 738 N N . CYS A 1 90 ? -11.065 -8.297 22.003 1.00 53.00 90 CYS A N 1
ATOM 739 C CA . CYS A 1 90 ? -12.419 -8.130 21.502 1.00 53.00 90 CYS A CA 1
ATOM 740 C C . CYS A 1 90 ? -13.317 -9.131 22.241 1.00 53.00 90 CYS A C 1
ATOM 742 O O . CYS A 1 90 ? -13.311 -10.318 21.909 1.00 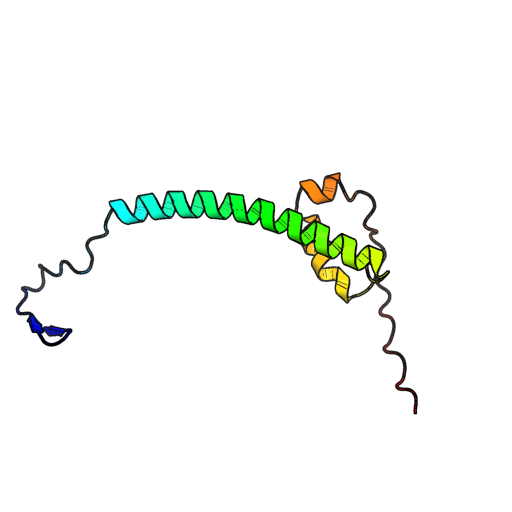53.00 90 CYS A O 1
ATOM 744 N N . HIS A 1 91 ? -14.083 -8.685 23.236 1.00 53.12 91 HIS A N 1
ATOM 745 C CA . HIS A 1 91 ? -15.214 -9.473 23.707 1.00 53.12 91 HIS A CA 1
ATOM 746 C C . HIS A 1 91 ? -16.181 -9.597 22.531 1.00 53.12 91 HIS A C 1
ATOM 748 O O . HIS A 1 91 ? -16.622 -8.589 21.977 1.00 53.12 91 HIS A O 1
ATOM 754 N N . ALA A 1 92 ? -16.445 -10.831 22.099 1.00 49.94 92 ALA A N 1
ATOM 755 C CA . ALA A 1 92 ? -17.436 -11.121 21.078 1.00 49.94 92 ALA A CA 1
ATOM 756 C C . ALA A 1 92 ? -18.792 -10.623 21.589 1.00 49.94 92 ALA A C 1
ATOM 758 O O . ALA A 1 92 ? -19.447 -11.288 22.388 1.00 49.94 92 ALA A O 1
ATOM 759 N N . THR A 1 93 ? -19.184 -9.417 21.185 1.00 53.56 93 THR A N 1
ATOM 760 C CA . THR A 1 93 ? -20.515 -8.894 21.466 1.00 53.56 93 THR A CA 1
ATOM 761 C C . THR A 1 93 ? -21.472 -9.785 20.694 1.00 53.56 93 THR A C 1
ATOM 763 O O . THR A 1 93 ? -21.450 -9.833 19.462 1.00 53.56 93 THR A O 1
ATOM 766 N N . GLN A 1 94 ? -22.223 -10.587 21.444 1.00 50.84 94 GLN A N 1
ATOM 767 C CA . GLN A 1 94 ? -23.273 -11.441 20.921 1.00 50.84 94 GLN A CA 1
ATOM 768 C C . GLN A 1 94 ? -24.209 -10.570 20.079 1.00 50.84 94 GLN A C 1
ATOM 770 O O . GLN A 1 94 ? -24.535 -9.441 20.446 1.00 50.84 94 GLN A O 1
ATOM 775 N N . ARG A 1 95 ? -24.564 -11.095 18.907 1.00 49.03 95 ARG A N 1
ATOM 776 C CA . ARG A 1 95 ? -25.533 -10.527 17.968 1.00 49.03 95 ARG A CA 1
ATOM 777 C C . ARG A 1 95 ? -26.749 -10.022 18.774 1.00 49.03 95 ARG A C 1
ATOM 779 O O . ARG A 1 95 ? -27.273 -10.823 19.548 1.00 49.03 95 ARG A O 1
ATOM 786 N N . PRO A 1 96 ? -27.185 -8.752 18.660 1.00 53.12 96 PRO A N 1
ATOM 787 C CA . PRO A 1 96 ? -28.408 -8.335 19.339 1.00 53.12 96 PRO A CA 1
ATOM 788 C C . PRO A 1 96 ? -29.562 -9.224 18.846 1.00 53.12 96 PRO A C 1
ATOM 790 O O . PRO A 1 96 ? -29.601 -9.526 17.646 1.00 53.12 96 PRO A O 1
ATOM 793 N N . PRO A 1 97 ? -30.459 -9.697 19.734 1.00 51.34 97 PRO A N 1
ATOM 794 C CA . PRO A 1 97 ? -31.635 -10.436 19.303 1.00 51.34 97 PRO A CA 1
ATOM 795 C C . PRO A 1 97 ? -32.441 -9.541 18.362 1.00 51.34 97 PRO A C 1
ATOM 797 O O . PRO A 1 97 ? -32.611 -8.348 18.621 1.00 51.34 97 PRO A O 1
ATOM 800 N N . SER A 1 98 ? -32.876 -10.110 17.239 1.00 55.56 98 SER A N 1
ATOM 801 C CA . SER A 1 98 ? -33.812 -9.467 16.323 1.00 55.56 98 SER A CA 1
ATOM 802 C C . SER A 1 98 ? -35.009 -8.965 17.124 1.00 55.56 98 SER A C 1
ATOM 804 O O . SER A 1 98 ? -35.671 -9.762 17.790 1.00 55.56 98 SER A O 1
ATOM 806 N N . ALA A 1 99 ? -35.251 -7.656 17.090 1.00 48.62 99 ALA A N 1
ATOM 807 C CA . ALA A 1 99 ? -36.499 -7.095 17.579 1.00 48.62 99 ALA A CA 1
ATOM 808 C C . ALA A 1 99 ? -37.654 -7.697 16.762 1.00 48.62 99 ALA A C 1
ATOM 810 O O . ALA A 1 99 ? -37.530 -7.819 15.541 1.00 48.62 99 ALA A O 1
ATOM 811 N N . ASN A 1 100 ? -38.690 -8.130 17.486 1.00 49.69 100 ASN A N 1
ATOM 812 C CA . ASN A 1 100 ? -39.931 -8.725 16.982 1.00 49.69 100 ASN A CA 1
ATOM 813 C C . ASN A 1 100 ? -40.601 -7.893 15.887 1.00 49.69 100 ASN A C 1
ATOM 815 O O . ASN A 1 100 ? -40.588 -6.648 16.016 1.00 49.69 100 ASN A O 1
#

Sequence (100 aa):
MYLSGVSYYVLADHFIIHQTHLYEESARRTERKYNRKIYAGFREEACFRYLRSYRDNGTLNTTRARNAITECRKLKAIRVAGGQVGNQPCHATQRPPSAN

Foldseek 3Di:
DDDPNDDDDDDPPPPPVPPPPPVVVVVVVVVVVVVVVVVLVVLQVVLVVLCVVCVVVVNLLAPVNVVSVVVNCVRPVCVVVPVDSDPDHRDHPPDPPPDD

pLDDT: mean 76.2, std 16.85, range [48.62, 96.0]